Protein AF-A0A1I6LAH2-F1 (afdb_monomer_lite)

Structure (mmCIF, N/CA/C/O backbone):
data_AF-A0A1I6LAH2-F1
#
_entry.id   AF-A0A1I6LAH2-F1
#
loop_
_atom_site.group_PDB
_atom_site.id
_atom_site.type_symbol
_atom_site.label_atom_id
_atom_site.label_alt_id
_atom_site.label_comp_id
_atom_site.label_asym_id
_atom_site.label_entity_id
_atom_site.label_seq_id
_atom_site.pdbx_PDB_ins_code
_atom_site.Cartn_x
_atom_site.Cartn_y
_atom_site.Cartn_z
_atom_site.occupancy
_atom_site.B_iso_or_equiv
_atom_site.auth_seq_id
_atom_site.auth_comp_id
_atom_site.auth_asym_id
_atom_site.auth_atom_id
_atom_site.pdbx_PDB_model_num
ATOM 1 N N . MET A 1 1 ? 19.148 -10.451 2.279 1.00 74.94 1 MET A N 1
ATOM 2 C CA . MET A 1 1 ? 17.717 -10.777 2.086 1.00 74.94 1 MET A CA 1
ATOM 3 C C . MET A 1 1 ? 17.205 -9.935 0.933 1.00 74.94 1 MET A C 1
ATOM 5 O O . MET A 1 1 ? 17.539 -8.760 0.895 1.00 74.94 1 MET A O 1
ATOM 9 N N . PHE A 1 2 ? 16.465 -10.522 -0.006 1.00 81.94 2 PHE A N 1
ATOM 10 C CA . PHE A 1 2 ? 15.975 -9.828 -1.200 1.00 81.94 2 PHE A CA 1
ATOM 11 C C . PHE A 1 2 ? 14.453 -9.725 -1.154 1.00 81.94 2 PHE A C 1
ATOM 13 O O . PHE A 1 2 ? 13.781 -10.666 -0.734 1.00 81.94 2 PHE A O 1
ATOM 20 N N . ILE A 1 3 ? 13.921 -8.583 -1.579 1.00 83.75 3 ILE A N 1
ATOM 21 C CA . ILE A 1 3 ? 12.482 -8.354 -1.712 1.00 83.75 3 ILE A CA 1
ATOM 22 C C . ILE A 1 3 ? 12.156 -8.384 -3.200 1.00 83.75 3 ILE A C 1
ATOM 24 O O . ILE A 1 3 ? 12.892 -7.835 -4.019 1.00 83.75 3 ILE A O 1
ATOM 28 N N . ARG A 1 4 ? 11.061 -9.057 -3.563 1.00 87.38 4 ARG A N 1
ATOM 29 C CA . ARG A 1 4 ? 10.600 -9.097 -4.951 1.00 87.38 4 ARG A CA 1
ATOM 30 C C . ARG A 1 4 ? 10.206 -7.682 -5.375 1.00 87.38 4 ARG A C 1
ATOM 32 O O . ARG A 1 4 ? 9.346 -7.089 -4.735 1.00 87.38 4 ARG A O 1
ATOM 39 N N . ALA A 1 5 ? 10.787 -7.181 -6.466 1.00 84.31 5 ALA A N 1
ATOM 40 C CA . ALA A 1 5 ? 10.506 -5.834 -6.970 1.00 84.31 5 ALA A CA 1
ATOM 41 C C . ALA A 1 5 ? 9.005 -5.601 -7.206 1.00 84.31 5 ALA A C 1
ATOM 43 O O . ALA A 1 5 ? 8.498 -4.539 -6.884 1.00 84.31 5 ALA A O 1
ATOM 44 N N . SER A 1 6 ? 8.258 -6.629 -7.623 1.00 86.69 6 SER A N 1
ATOM 45 C CA . SER A 1 6 ? 6.799 -6.546 -7.783 1.00 86.69 6 SER A CA 1
ATOM 46 C C . SER A 1 6 ? 6.011 -6.313 -6.483 1.00 86.69 6 SER A C 1
ATOM 48 O O . SER A 1 6 ? 4.793 -6.266 -6.533 1.00 86.69 6 SER A O 1
ATOM 50 N N . ARG A 1 7 ? 6.660 -6.279 -5.311 1.00 86.88 7 ARG A N 1
ATOM 51 C CA . ARG A 1 7 ? 6.046 -5.855 -4.039 1.00 86.88 7 ARG A CA 1
ATOM 52 C C . ARG A 1 7 ? 6.335 -4.393 -3.698 1.00 86.88 7 ARG A C 1
ATOM 54 O O . ARG A 1 7 ? 5.698 -3.856 -2.804 1.00 86.88 7 ARG A O 1
ATOM 61 N N . LEU A 1 8 ? 7.322 -3.794 -4.360 1.00 90.00 8 LEU A N 1
ATOM 62 C CA . LEU A 1 8 ? 7.753 -2.413 -4.149 1.00 90.00 8 LEU A CA 1
ATOM 63 C C . LEU A 1 8 ? 7.114 -1.450 -5.152 1.00 90.00 8 LEU A C 1
ATOM 65 O O . LEU A 1 8 ? 7.222 -0.244 -4.972 1.00 90.00 8 LEU A O 1
ATOM 69 N N . TYR A 1 9 ? 6.466 -1.979 -6.188 1.00 89.75 9 TYR A N 1
ATOM 70 C CA . TYR A 1 9 ? 5.781 -1.206 -7.211 1.00 89.75 9 TYR A CA 1
ATOM 71 C C . TYR A 1 9 ? 4.370 -1.741 -7.403 1.00 89.75 9 TYR A C 1
ATOM 73 O O . TYR A 1 9 ? 4.169 -2.961 -7.411 1.00 89.75 9 TYR A O 1
ATOM 81 N N . ASP A 1 10 ? 3.425 -0.827 -7.571 1.00 85.25 10 ASP A N 1
ATOM 82 C CA . ASP A 1 10 ? 2.105 -1.147 -8.079 1.00 85.25 10 ASP A CA 1
ATOM 83 C C . ASP A 1 10 ? 2.227 -1.425 -9.581 1.00 85.25 10 ASP A C 1
ATOM 85 O O . ASP A 1 10 ? 2.807 -0.640 -10.330 1.00 85.25 10 ASP A O 1
ATOM 89 N N . VAL A 1 11 ? 1.761 -2.591 -10.021 1.00 82.00 11 VAL A N 1
ATOM 90 C CA . VAL A 1 11 ? 1.935 -3.022 -11.417 1.00 82.00 11 VAL A CA 1
ATOM 91 C C . VAL A 1 11 ? 0.953 -2.308 -12.348 1.00 82.00 11 VAL A C 1
ATOM 93 O O . VAL A 1 11 ? 1.238 -2.190 -13.538 1.00 82.00 11 VAL A O 1
ATOM 96 N N . GLU A 1 12 ? -0.181 -1.836 -11.828 1.00 84.56 12 GLU A N 1
ATOM 97 C CA . GLU A 1 12 ? -1.220 -1.179 -12.621 1.00 84.56 12 GLU A CA 1
ATOM 98 C C . GLU A 1 12 ? -0.897 0.301 -12.848 1.00 84.56 12 GLU A C 1
ATOM 100 O O . GLU A 1 12 ? -1.039 0.791 -13.970 1.00 84.56 12 GLU A O 1
ATOM 105 N N . SER A 1 13 ? -0.416 1.005 -11.821 1.00 86.81 13 SER A N 1
ATOM 106 C CA . SER A 1 13 ? -0.041 2.418 -11.914 1.00 86.81 13 SER A CA 1
ATOM 107 C C . SER A 1 13 ? 1.438 2.641 -12.243 1.00 86.81 13 SER A C 1
ATOM 109 O O . SER A 1 13 ? 1.802 3.690 -12.773 1.00 86.81 13 SER A O 1
ATOM 111 N N . GLY A 1 14 ? 2.300 1.657 -11.969 1.00 85.25 14 GLY A N 1
ATOM 112 C CA . GLY A 1 14 ? 3.754 1.782 -12.097 1.00 85.25 14 GLY A CA 1
ATOM 113 C C . GLY A 1 14 ? 4.409 2.584 -10.967 1.00 85.25 14 GLY A C 1
ATOM 114 O O . GLY A 1 14 ? 5.620 2.820 -11.013 1.00 85.25 14 GLY A O 1
ATOM 115 N N . ASP A 1 15 ? 3.645 2.995 -9.953 1.00 90.81 15 ASP A N 1
ATOM 116 C CA . ASP A 1 15 ? 4.146 3.804 -8.846 1.00 90.81 15 ASP A CA 1
ATOM 117 C C . ASP A 1 15 ? 4.863 2.963 -7.792 1.00 90.81 15 ASP A C 1
ATOM 119 O O . ASP A 1 15 ? 4.583 1.781 -7.586 1.00 90.81 15 ASP A O 1
ATOM 123 N N . ALA A 1 16 ? 5.789 3.596 -7.073 1.00 89.00 16 ALA A N 1
ATOM 124 C CA . ALA A 1 16 ? 6.421 2.980 -5.917 1.00 89.00 16 ALA A CA 1
ATOM 125 C C . ALA A 1 16 ? 5.430 2.886 -4.747 1.00 89.00 16 ALA A C 1
ATOM 127 O O . ALA A 1 16 ? 4.814 3.876 -4.348 1.00 89.00 16 ALA A O 1
ATOM 128 N N . VAL A 1 17 ? 5.327 1.701 -4.151 1.00 89.75 17 VAL A N 1
ATOM 129 C CA . VAL A 1 17 ? 4.494 1.469 -2.970 1.00 89.75 17 VAL A CA 1
ATOM 130 C C . VAL A 1 17 ? 5.253 1.935 -1.723 1.00 89.75 17 VAL A C 1
ATOM 132 O O . VAL A 1 17 ? 6.414 1.551 -1.537 1.00 89.75 17 VAL A O 1
ATOM 135 N N . PRO A 1 18 ? 4.623 2.713 -0.823 1.00 91.38 18 PRO A N 1
ATOM 136 C CA . PRO A 1 18 ? 5.198 3.028 0.478 1.00 91.38 18 PRO A CA 1
ATOM 137 C C . PRO A 1 18 ? 5.551 1.748 1.246 1.00 91.38 18 PRO A C 1
ATOM 139 O O . PRO A 1 18 ? 4.702 0.880 1.459 1.00 91.38 18 PRO A O 1
ATOM 142 N N . TRP A 1 19 ? 6.810 1.624 1.669 1.00 93.00 19 TRP A N 1
ATOM 143 C CA . TRP A 1 19 ? 7.346 0.382 2.225 1.00 93.00 19 TRP A CA 1
ATOM 144 C C . TRP A 1 19 ? 7.971 0.587 3.603 1.00 93.00 19 TRP A C 1
ATOM 146 O O . TRP A 1 19 ? 8.829 1.452 3.789 1.00 93.00 19 TRP A O 1
ATOM 156 N N . ASP A 1 20 ? 7.579 -0.253 4.559 1.00 93.38 20 ASP A N 1
ATOM 157 C CA . ASP A 1 20 ? 8.217 -0.340 5.866 1.00 93.38 20 ASP A CA 1
ATOM 158 C C . ASP A 1 20 ? 9.435 -1.267 5.771 1.00 93.38 20 ASP A C 1
ATOM 160 O O . ASP A 1 20 ? 9.326 -2.495 5.710 1.00 93.38 20 ASP A O 1
ATOM 164 N N . TRP A 1 21 ? 10.625 -0.670 5.766 1.00 89.88 21 TRP A N 1
ATOM 165 C CA . TRP A 1 21 ? 11.892 -1.398 5.696 1.00 89.88 21 TRP A CA 1
ATOM 166 C C . TRP A 1 21 ? 12.248 -2.147 6.983 1.00 89.88 21 TRP A C 1
ATOM 168 O O . TRP A 1 21 ? 12.982 -3.135 6.913 1.00 89.88 21 TRP A O 1
ATOM 178 N N . SER A 1 22 ? 11.722 -1.717 8.132 1.00 91.25 22 SER A N 1
ATOM 179 C CA . SER A 1 22 ? 11.960 -2.362 9.427 1.00 91.25 22 SER A CA 1
ATOM 180 C C . SER A 1 22 ? 11.241 -3.708 9.487 1.00 91.25 22 SER A C 1
ATOM 182 O O . SER A 1 22 ? 11.853 -4.746 9.761 1.00 91.25 22 SER A O 1
ATOM 184 N N . LYS A 1 23 ? 9.952 -3.710 9.123 1.00 90.50 23 LYS A N 1
ATOM 185 C CA . LYS A 1 23 ? 9.115 -4.919 9.096 1.00 90.50 23 LYS A CA 1
ATOM 186 C C . LYS A 1 23 ? 9.155 -5.679 7.767 1.00 90.50 23 LYS A C 1
ATOM 188 O O . LYS A 1 23 ? 8.777 -6.846 7.715 1.00 90.50 23 LYS A O 1
ATOM 193 N N . ARG A 1 24 ? 9.697 -5.065 6.710 1.00 91.50 24 ARG A N 1
ATOM 194 C CA . ARG A 1 24 ? 9.773 -5.604 5.338 1.00 91.50 24 ARG A CA 1
ATOM 195 C C . ARG A 1 24 ? 8.390 -5.939 4.778 1.00 91.50 24 ARG A C 1
ATOM 197 O O . ARG A 1 24 ? 8.174 -7.033 4.250 1.00 91.50 24 ARG A O 1
ATOM 204 N N . GLN A 1 25 ? 7.482 -4.978 4.877 1.00 91.69 25 GLN A N 1
ATOM 205 C CA . GLN A 1 25 ? 6.096 -5.097 4.429 1.00 91.69 25 GLN A CA 1
ATOM 206 C C . GLN A 1 25 ? 5.586 -3.763 3.855 1.00 91.69 25 GLN A C 1
ATOM 208 O O . GLN A 1 25 ? 6.221 -2.728 4.079 1.00 91.69 25 GLN A O 1
ATOM 213 N N . PRO A 1 26 ? 4.450 -3.752 3.133 1.00 91.94 26 PRO A N 1
ATOM 214 C CA . PRO A 1 26 ? 3.806 -2.507 2.724 1.00 91.94 26 PRO A CA 1
ATOM 215 C C . PRO A 1 26 ? 3.486 -1.636 3.942 1.00 91.94 26 PRO A C 1
ATOM 217 O O . PRO A 1 26 ? 2.986 -2.139 4.948 1.00 91.94 26 PRO A O 1
ATOM 220 N N . ALA A 1 27 ? 3.727 -0.329 3.850 1.00 92.31 27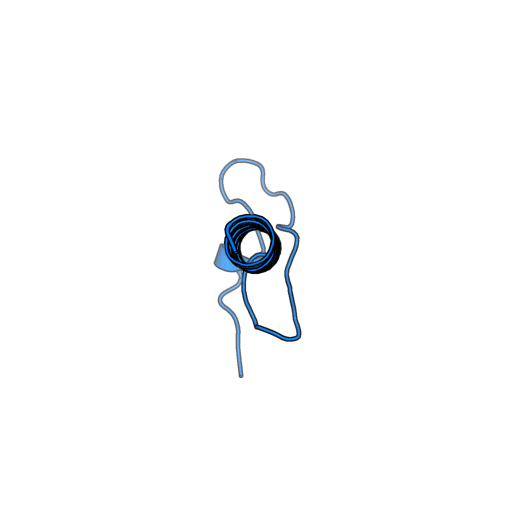 ALA A N 1
ATOM 221 C CA . ALA A 1 27 ? 3.508 0.582 4.973 1.00 92.31 27 ALA A CA 1
ATOM 222 C C . ALA A 1 27 ? 2.039 0.607 5.432 1.00 92.31 27 ALA A C 1
ATOM 224 O O . ALA A 1 27 ? 1.778 0.772 6.619 1.00 92.31 27 ALA A O 1
ATOM 225 N N . THR A 1 28 ? 1.087 0.369 4.524 1.00 90.62 28 THR A N 1
ATOM 226 C CA . THR A 1 28 ? -0.340 0.220 4.853 1.00 90.62 28 THR A CA 1
ATOM 227 C C . THR A 1 28 ? -0.600 -0.939 5.815 1.00 90.62 28 THR A C 1
ATOM 229 O O . THR A 1 28 ? -1.469 -0.837 6.673 1.00 90.62 28 THR A O 1
ATOM 232 N N . GLU A 1 29 ? 0.161 -2.031 5.716 1.00 91.44 29 GLU A N 1
ATOM 233 C CA . GLU A 1 29 ? 0.036 -3.148 6.657 1.00 91.44 29 GLU A CA 1
ATOM 234 C C . GLU A 1 29 ? 0.552 -2.739 8.040 1.00 91.44 29 GLU A C 1
ATOM 236 O O . GLU A 1 29 ? -0.114 -2.973 9.044 1.00 91.44 29 GLU A O 1
ATOM 241 N N . SER A 1 30 ? 1.681 -2.022 8.089 1.00 92.19 30 SER A N 1
ATOM 242 C CA . SER A 1 30 ? 2.206 -1.480 9.348 1.00 92.19 30 SER A CA 1
ATOM 243 C C . SER A 1 30 ? 1.237 -0.495 10.000 1.00 92.19 30 SER A C 1
ATOM 245 O O . SER A 1 30 ? 1.095 -0.501 11.220 1.00 92.19 30 SER A O 1
ATOM 247 N N . GLN A 1 31 ? 0.556 0.333 9.204 1.00 90.94 31 GLN A N 1
ATOM 248 C CA . GLN A 1 31 ? -0.480 1.245 9.691 1.00 90.94 31 GLN A CA 1
ATOM 249 C C . GLN A 1 31 ? -1.663 0.478 10.279 1.00 90.94 31 GLN A C 1
ATOM 251 O O . GLN A 1 31 ? -2.031 0.742 11.418 1.00 90.94 31 GLN A O 1
ATOM 256 N N . ARG A 1 32 ? -2.175 -0.537 9.576 1.00 93.62 32 ARG A N 1
ATOM 257 C CA . ARG A 1 32 ? -3.280 -1.371 10.073 1.00 93.62 32 ARG A CA 1
ATOM 258 C C . ARG A 1 32 ? -2.956 -2.086 11.378 1.00 93.62 32 ARG A C 1
ATOM 260 O O . ARG A 1 32 ? -3.831 -2.226 12.228 1.00 93.62 32 ARG A O 1
ATOM 267 N N . GLU A 1 33 ? -1.723 -2.562 11.543 1.00 92.19 33 GLU A N 1
ATOM 268 C CA . GLU A 1 33 ? -1.281 -3.150 12.811 1.00 92.19 33 GLU A CA 1
ATOM 269 C C . GLU A 1 33 ? -1.323 -2.130 13.953 1.00 92.19 33 GLU A C 1
ATOM 271 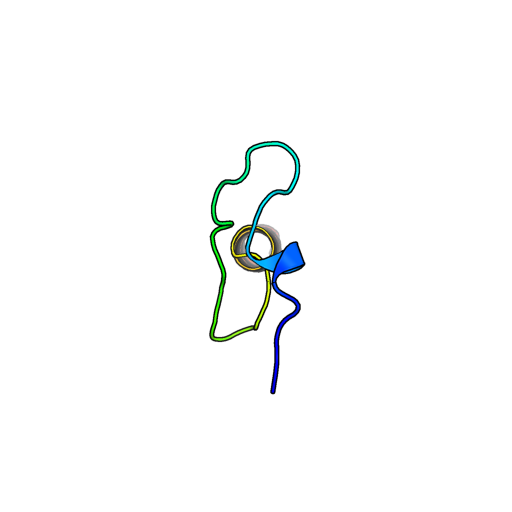O O . GLU A 1 33 ? -1.764 -2.461 15.051 1.00 92.19 33 GLU 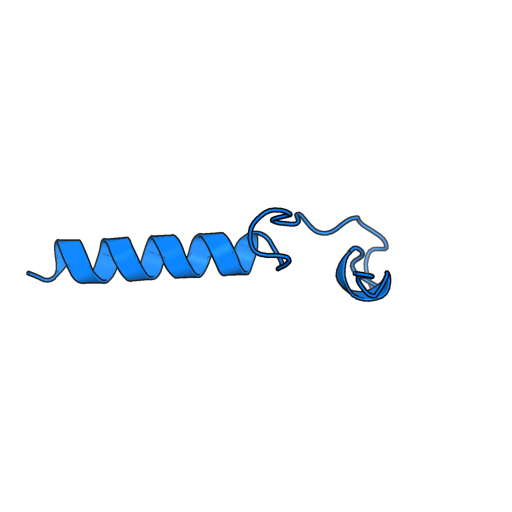A O 1
ATOM 276 N N . VAL A 1 34 ? -0.880 -0.896 13.695 1.00 90.62 34 VAL A N 1
ATOM 277 C CA . VAL A 1 34 ? -0.922 0.195 14.675 1.00 90.62 34 VAL A CA 1
ATOM 278 C C . VAL A 1 34 ? -2.368 0.561 14.998 1.00 90.62 34 VAL A C 1
ATOM 280 O O . VAL A 1 34 ? -2.723 0.604 16.169 1.00 90.62 34 VAL A O 1
ATOM 283 N N . GLU A 1 35 ? -3.214 0.756 13.987 1.00 92.81 35 GLU A N 1
ATOM 284 C CA . GLU A 1 35 ? -4.641 1.055 14.162 1.00 92.81 35 GLU A CA 1
ATOM 285 C C . GLU A 1 35 ? -5.351 -0.031 14.977 1.00 92.81 35 GLU A C 1
ATOM 287 O O . GLU A 1 35 ? -6.109 0.287 15.889 1.00 92.81 35 GLU A O 1
ATOM 292 N N . ARG A 1 36 ? -5.062 -1.312 14.710 1.00 92.56 36 ARG A N 1
ATOM 293 C CA . ARG A 1 36 ? -5.591 -2.425 15.509 1.00 92.56 36 ARG A CA 1
ATOM 294 C C . ARG A 1 36 ? -5.119 -2.351 16.959 1.00 92.56 36 ARG A C 1
ATOM 296 O O . ARG A 1 36 ? -5.936 -2.492 17.857 1.00 92.56 36 ARG A O 1
ATOM 303 N N . ALA A 1 37 ? -3.829 -2.107 17.183 1.00 92.31 37 ALA A N 1
ATOM 304 C CA . ALA A 1 37 ? -3.288 -1.990 18.533 1.00 92.31 37 ALA A CA 1
ATOM 305 C C . ALA A 1 37 ? -3.893 -0.803 19.305 1.00 92.31 37 ALA A C 1
ATOM 307 O O . ALA A 1 37 ? -4.136 -0.923 20.499 1.00 92.31 37 ALA A O 1
ATOM 308 N N . PHE A 1 38 ? -4.163 0.323 18.637 1.00 90.12 38 PHE A N 1
ATOM 309 C CA . PHE A 1 38 ? -4.874 1.452 19.245 1.00 90.12 38 PHE A CA 1
ATOM 310 C C . PHE A 1 38 ? -6.329 1.104 19.574 1.00 90.12 38 PHE A C 1
ATOM 312 O O . PHE A 1 38 ? -6.770 1.376 20.686 1.00 90.12 38 PHE A O 1
ATOM 319 N N . ALA A 1 39 ? -7.048 0.450 18.657 1.00 90.25 39 ALA A N 1
ATOM 320 C CA . ALA A 1 39 ? -8.429 0.027 18.890 1.00 90.25 39 ALA A CA 1
ATOM 321 C C . ALA A 1 39 ? -8.556 -0.960 20.065 1.00 90.25 39 ALA A C 1
ATOM 323 O O . ALA A 1 39 ? -9.504 -0.864 20.840 1.00 90.25 39 ALA A O 1
ATOM 324 N N . ASP A 1 40 ? -7.588 -1.867 20.224 1.00 85.62 40 ASP A N 1
ATOM 325 C CA . ASP A 1 40 ? -7.536 -2.794 21.360 1.00 85.62 40 ASP A CA 1
ATOM 326 C C . ASP A 1 40 ? -7.270 -2.065 22.694 1.00 85.62 40 ASP A C 1
ATOM 328 O O . ASP A 1 40 ? -7.736 -2.518 23.733 1.00 85.62 40 ASP A O 1
ATOM 332 N N . VAL A 1 41 ? -6.552 -0.933 22.679 1.00 83.06 41 VAL A N 1
ATOM 333 C CA . VAL A 1 41 ? -6.282 -0.107 23.874 1.00 83.06 41 VAL A CA 1
ATOM 334 C C . VAL A 1 41 ? -7.464 0.795 24.236 1.00 83.06 41 VAL A C 1
ATOM 336 O O . VAL A 1 41 ? -7.705 1.027 25.414 1.00 83.06 41 VAL A O 1
ATOM 339 N N . GLU A 1 42 ? -8.203 1.319 23.256 1.00 74.06 42 GLU A N 1
ATOM 340 C CA . GLU A 1 42 ? -9.395 2.149 23.510 1.00 74.06 42 GLU A CA 1
ATOM 341 C C . GLU A 1 42 ? -10.628 1.332 23.936 1.00 74.06 42 GLU A C 1
ATOM 343 O O . GLU A 1 42 ? -11.612 1.902 24.408 1.00 74.06 42 GLU A O 1
ATOM 348 N N . GLY A 1 43 ? -10.595 0.011 23.746 1.00 67.19 43 GLY A N 1
ATOM 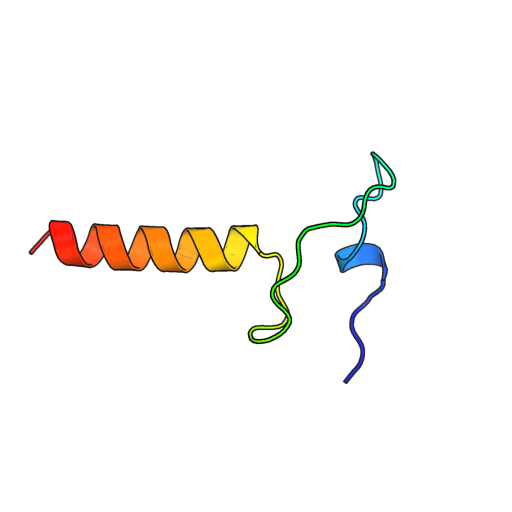349 C CA . GLY A 1 43 ? -11.670 -0.908 24.120 1.00 67.19 43 GLY A CA 1
ATOM 350 C C . GLY A 1 43 ? -11.618 -1.449 25.556 1.00 67.19 43 GLY A C 1
ATOM 351 O O . GLY A 1 43 ? -12.539 -2.188 25.914 1.00 67.19 43 GLY A O 1
ATOM 352 N N . ASP A 1 44 ? -10.582 -1.118 26.339 1.00 52.84 44 ASP A N 1
ATOM 353 C CA . ASP A 1 44 ? -10.386 -1.528 27.746 1.00 52.84 44 ASP A CA 1
ATOM 354 C C . ASP A 1 44 ? -10.801 -0.431 28.746 1.00 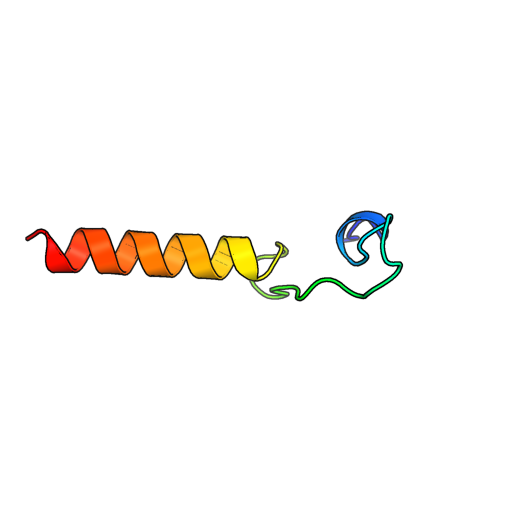52.84 44 ASP A C 1
ATOM 356 O O . ASP A 1 44 ? -10.403 0.746 28.561 1.00 52.84 44 ASP A O 1
#

Sequence (44 aa):
MFIRASRLYDVESGDAVPWDWSKRQPATESQREVERAFADVEGD

pLDDT: mean 87.24, std 7.56, range [52.84, 93.62]

Foldseek 3Di:
DDDDVCQQADPVVRDGFCADPVVGHGVVVVVVVVVVVVVVVVVD

Organism: NCBI:txid767519

Secondary structure (DSSP, 8-state):
----GGGTB-TTT-PBPPEETTTTEEHHHHHHHHHHHHHHHHT-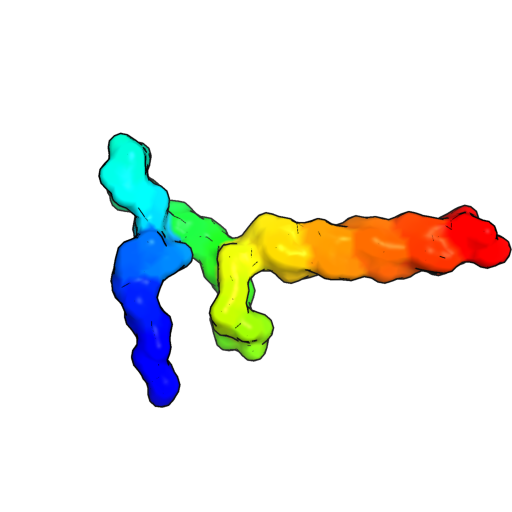

Radius of gyration: 13.62 Å; chains: 1; bounding box: 29×15×40 Å